Protein AF-A0A537QVV0-F1 (afdb_monomer_lite)

Structure (mmCIF, N/CA/C/O backbone):
data_AF-A0A537QVV0-F1
#
_entry.id   AF-A0A537QVV0-F1
#
loop_
_atom_site.group_PDB
_atom_site.id
_atom_site.type_symbol
_atom_site.label_atom_id
_atom_site.label_alt_id
_atom_site.label_comp_id
_atom_site.label_asym_id
_atom_site.label_entity_id
_atom_site.label_seq_id
_atom_site.pdbx_PDB_ins_code
_atom_site.Cartn_x
_atom_site.Cartn_y
_atom_site.Cartn_z
_atom_site.occupancy
_atom_site.B_iso_or_equiv
_atom_site.auth_seq_id
_atom_site.auth_comp_id
_atom_site.auth_asym_id
_atom_site.auth_atom_id
_atom_site.pdbx_PDB_model_num
ATOM 1 N N . MET A 1 1 ? -4.467 -10.739 15.023 1.00 64.50 1 MET A N 1
ATOM 2 C CA . MET A 1 1 ? -3.270 -10.918 14.174 1.00 64.50 1 MET A CA 1
ATOM 3 C C . MET A 1 1 ? -2.663 -9.549 13.959 1.00 64.50 1 MET A C 1
ATOM 5 O O . MET A 1 1 ? -3.423 -8.612 13.755 1.00 64.50 1 MET A O 1
ATOM 9 N N . THR A 1 2 ? -1.346 -9.429 14.078 1.00 87.19 2 THR A N 1
ATOM 10 C CA . THR A 1 2 ? -0.597 -8.207 13.764 1.00 87.19 2 THR A CA 1
ATOM 11 C C . THR A 1 2 ? -0.055 -8.304 12.343 1.00 87.19 2 THR A C 1
ATOM 13 O O . THR A 1 2 ? 0.313 -9.387 11.896 1.00 87.19 2 THR A O 1
ATOM 16 N N . PHE A 1 3 ? -0.043 -7.182 11.635 1.00 96.75 3 PHE A N 1
ATOM 17 C CA . PHE A 1 3 ? 0.532 -7.040 10.305 1.00 96.75 3 PHE A CA 1
ATOM 18 C C . PHE A 1 3 ? 1.965 -6.522 10.420 1.00 96.75 3 PHE A C 1
ATOM 20 O O . PHE A 1 3 ? 2.221 -5.577 11.172 1.00 96.75 3 PHE A O 1
ATOM 27 N N . ASP A 1 4 ? 2.871 -7.113 9.648 1.00 97.12 4 ASP A N 1
ATOM 28 C CA . ASP A 1 4 ? 4.286 -6.753 9.632 1.00 97.12 4 ASP A CA 1
ATOM 29 C C . ASP A 1 4 ? 4.642 -5.972 8.368 1.00 97.12 4 ASP A C 1
ATOM 31 O O . ASP A 1 4 ? 4.122 -6.224 7.281 1.00 97.12 4 ASP A O 1
ATOM 35 N N . VAL A 1 5 ? 5.565 -5.023 8.513 1.00 97.94 5 VAL A N 1
ATOM 36 C CA . VAL A 1 5 ? 6.115 -4.270 7.382 1.00 97.94 5 VAL A CA 1
ATOM 37 C C . VAL A 1 5 ? 6.980 -5.207 6.539 1.00 97.94 5 VAL A C 1
ATOM 39 O O . VAL A 1 5 ? 7.957 -5.769 7.036 1.00 97.94 5 VAL A O 1
ATOM 42 N N . LYS A 1 6 ? 6.668 -5.333 5.247 1.00 97.12 6 LYS A N 1
ATOM 43 C CA . LYS A 1 6 ? 7.510 -6.051 4.284 1.00 97.12 6 LYS A CA 1
ATOM 44 C C . LYS A 1 6 ? 8.735 -5.215 3.921 1.00 97.12 6 LYS A C 1
ATOM 46 O O . LYS A 1 6 ? 8.559 -4.029 3.660 1.00 97.12 6 LYS A O 1
ATOM 51 N N . PRO A 1 7 ? 9.939 -5.810 3.844 1.00 96.62 7 PRO A N 1
ATOM 52 C CA . PRO A 1 7 ? 11.147 -5.084 3.466 1.00 96.62 7 PRO A CA 1
ATOM 53 C C . PRO A 1 7 ? 11.040 -4.511 2.047 1.00 96.62 7 PRO A C 1
ATOM 55 O O . PRO A 1 7 ? 10.390 -5.096 1.179 1.00 96.62 7 PRO A O 1
ATOM 58 N N . MET A 1 8 ? 11.719 -3.388 1.799 1.00 95.56 8 MET A N 1
ATOM 59 C CA . MET A 1 8 ? 11.824 -2.807 0.459 1.00 95.56 8 MET A CA 1
ATOM 60 C C . MET A 1 8 ? 12.521 -3.807 -0.488 1.00 95.56 8 MET A C 1
ATOM 62 O O . MET A 1 8 ? 13.646 -4.215 -0.193 1.00 95.56 8 MET A O 1
ATOM 66 N N . PRO A 1 9 ? 11.890 -4.215 -1.606 1.00 94.62 9 PRO A N 1
ATOM 67 C CA . PRO A 1 9 ? 12.386 -5.323 -2.427 1.00 94.62 9 PRO A CA 1
ATOM 68 C C . PRO A 1 9 ? 13.434 -4.910 -3.476 1.00 94.62 9 PRO A C 1
ATOM 70 O O . PRO A 1 9 ? 13.870 -5.743 -4.266 1.00 94.62 9 PRO A O 1
ATOM 73 N N . PHE A 1 10 ? 13.836 -3.638 -3.508 1.00 95.12 10 PHE A N 1
ATOM 74 C CA . PHE A 1 10 ? 14.758 -3.077 -4.496 1.00 95.12 10 PHE A CA 1
ATOM 75 C C . PHE A 1 10 ? 15.677 -2.016 -3.872 1.00 95.12 10 PHE A C 1
ATOM 77 O O . PHE A 1 10 ? 15.410 -1.500 -2.788 1.00 95.12 10 PHE A O 1
ATOM 84 N N . ASP A 1 11 ? 16.745 -1.656 -4.587 1.00 96.75 11 ASP A N 1
ATOM 85 C CA . ASP A 1 11 ? 17.592 -0.505 -4.258 1.00 96.75 11 ASP A CA 1
ATOM 86 C C . ASP A 1 11 ? 16.921 0.794 -4.760 1.00 96.75 11 ASP A C 1
ATOM 88 O O . ASP A 1 11 ? 16.767 0.969 -5.977 1.00 96.75 11 ASP A O 1
ATOM 92 N N . PRO A 1 12 ? 16.507 1.716 -3.869 1.00 97.00 12 PRO A N 1
ATOM 93 C CA . PRO A 1 12 ? 15.782 2.927 -4.252 1.00 97.00 12 PRO A CA 1
ATOM 94 C C . PRO A 1 12 ? 16.625 3.907 -5.079 1.00 97.00 12 PRO A C 1
ATOM 96 O O . PRO A 1 12 ? 16.061 4.791 -5.719 1.00 97.00 12 PRO A O 1
ATOM 99 N N . THR A 1 13 ? 17.952 3.750 -5.114 1.00 97.38 13 THR A N 1
ATOM 100 C CA . THR A 1 13 ? 18.843 4.562 -5.958 1.00 97.38 13 THR A CA 1
ATOM 101 C C . THR A 1 13 ? 18.839 4.124 -7.425 1.00 97.38 13 THR A C 1
ATOM 103 O O . THR A 1 13 ? 19.331 4.846 -8.292 1.00 97.38 13 THR A O 1
ATOM 106 N N . LYS A 1 14 ? 18.300 2.932 -7.721 1.00 96.94 14 LYS A N 1
ATOM 107 C CA . LYS A 1 14 ? 18.346 2.310 -9.054 1.00 96.94 14 LYS A CA 1
ATOM 108 C C . LYS A 1 14 ? 17.055 2.452 -9.851 1.00 96.94 14 LYS A C 1
ATOM 110 O O . LYS A 1 14 ? 17.038 2.095 -11.025 1.00 96.94 14 LYS A O 1
ATOM 115 N N . ILE A 1 15 ? 15.984 2.957 -9.245 1.00 96.56 15 ILE A N 1
ATOM 116 C CA . ILE A 1 15 ? 14.695 3.112 -9.923 1.00 96.56 15 ILE A CA 1
ATOM 117 C C . ILE A 1 15 ? 14.732 4.348 -10.824 1.00 96.56 15 ILE A C 1
ATOM 119 O O . ILE A 1 15 ? 14.845 5.482 -10.360 1.00 96.56 15 ILE A O 1
ATOM 123 N N . LYS A 1 16 ? 14.620 4.134 -12.136 1.00 94.38 16 LYS A N 1
ATOM 124 C CA . LYS A 1 16 ? 14.586 5.220 -13.123 1.00 94.38 16 LYS A CA 1
ATOM 125 C C . LYS A 1 16 ? 13.255 5.977 -13.029 1.00 94.38 16 LYS A C 1
ATOM 127 O O . LYS A 1 16 ? 12.199 5.379 -12.856 1.00 94.38 16 LYS A O 1
ATOM 132 N N . GLY A 1 17 ? 13.302 7.305 -13.152 1.00 94.56 17 GLY A N 1
ATOM 133 C CA . GLY A 1 17 ? 12.112 8.172 -13.159 1.00 94.56 17 GLY A CA 1
ATOM 134 C C . GLY A 1 17 ? 11.551 8.555 -11.782 1.00 94.56 17 GLY A C 1
ATOM 135 O O . GLY A 1 17 ? 10.691 9.430 -11.711 1.00 94.56 17 GLY A O 1
ATOM 136 N N . LEU A 1 18 ? 12.056 7.976 -10.688 1.00 96.81 18 LEU A N 1
ATOM 137 C CA . LEU A 1 18 ? 11.676 8.318 -9.315 1.00 96.81 18 LEU A CA 1
ATOM 138 C C . LEU A 1 18 ? 12.928 8.640 -8.496 1.00 96.81 18 LEU A C 1
ATOM 140 O O . LEU A 1 18 ? 13.946 7.970 -8.611 1.00 96.81 18 LEU A O 1
ATOM 144 N N . SER A 1 19 ? 12.868 9.676 -7.658 1.00 98.00 19 SER A N 1
ATOM 145 C CA . SER A 1 19 ? 13.991 9.987 -6.763 1.00 98.00 19 SER A CA 1
ATOM 146 C C . SER A 1 19 ? 14.102 8.974 -5.616 1.00 98.00 19 SER A C 1
ATOM 148 O O . SER A 1 19 ? 13.095 8.521 -5.072 1.00 98.00 19 SER A O 1
ATOM 150 N N . GLU A 1 20 ? 15.319 8.699 -5.149 1.00 98.12 20 GLU A N 1
ATOM 151 C CA . GLU A 1 20 ? 15.531 7.890 -3.938 1.00 98.12 20 GLU A CA 1
ATOM 152 C C . GLU A 1 20 ? 14.739 8.455 -2.744 1.00 98.12 20 GLU A C 1
ATOM 154 O O . GLU A 1 20 ? 14.100 7.720 -1.988 1.00 98.12 20 GLU A O 1
ATOM 159 N N . LYS A 1 21 ? 14.718 9.787 -2.605 1.00 98.44 21 LYS A N 1
ATOM 160 C CA . LYS A 1 21 ? 14.018 10.478 -1.518 1.00 98.44 21 LYS A CA 1
ATOM 161 C C . LYS A 1 21 ? 12.509 10.231 -1.540 1.00 98.44 21 LYS A C 1
ATOM 163 O O . LYS A 1 21 ? 11.920 10.075 -0.471 1.00 98.44 21 LYS A O 1
ATOM 168 N N . ILE A 1 22 ? 11.871 10.209 -2.718 1.00 98.31 22 ILE A N 1
ATOM 169 C CA . ILE A 1 22 ? 10.429 9.937 -2.778 1.00 98.31 22 ILE A CA 1
ATOM 170 C C . ILE A 1 22 ? 10.148 8.485 -2.393 1.00 98.31 22 ILE A C 1
ATOM 172 O O . ILE A 1 22 ? 9.261 8.256 -1.583 1.00 98.31 22 ILE A O 1
ATOM 176 N N . LEU A 1 23 ? 10.952 7.527 -2.863 1.00 98.44 23 LEU A N 1
ATOM 177 C CA . LEU A 1 23 ? 10.764 6.103 -2.565 1.00 98.44 23 LEU A CA 1
ATOM 178 C C . LEU A 1 23 ? 10.982 5.784 -1.084 1.00 98.44 23 LEU A C 1
ATOM 180 O O . LEU A 1 23 ? 10.138 5.149 -0.452 1.00 98.44 23 LEU A O 1
ATOM 184 N N . THR A 1 24 ? 12.085 6.266 -0.513 1.00 98.31 24 THR A N 1
ATOM 185 C CA . THR A 1 24 ? 12.426 6.039 0.899 1.00 98.31 24 THR A CA 1
ATOM 186 C C . THR A 1 24 ? 11.419 6.703 1.835 1.00 98.31 24 THR A C 1
ATOM 188 O O . THR A 1 24 ? 10.960 6.059 2.774 1.00 98.31 24 THR A O 1
ATOM 191 N N . SER A 1 25 ? 10.995 7.942 1.558 1.00 98.38 25 SER A N 1
ATOM 192 C CA . SER A 1 25 ? 9.968 8.629 2.354 1.00 98.38 25 SER A CA 1
ATOM 193 C C . SER A 1 25 ? 8.588 7.980 2.217 1.00 98.38 25 SER A C 1
ATOM 195 O O . SER A 1 25 ? 7.908 7.764 3.219 1.00 98.38 25 SER A O 1
ATOM 197 N N . HIS A 1 26 ? 8.167 7.635 0.995 1.00 98.50 26 HIS A N 1
ATOM 198 C CA . HIS A 1 26 ? 6.874 6.990 0.740 1.00 98.50 26 HIS A CA 1
ATOM 199 C C . HIS A 1 26 ? 6.796 5.648 1.473 1.00 98.50 26 HIS A C 1
ATOM 201 O O . HIS A 1 26 ? 5.815 5.378 2.167 1.00 98.50 26 HIS A O 1
ATOM 207 N N . TYR A 1 27 ? 7.861 4.849 1.415 1.00 98.62 27 TYR A N 1
ATOM 208 C CA . TYR A 1 27 ? 7.952 3.603 2.168 1.00 98.62 27 TYR A CA 1
ATOM 209 C C . TYR A 1 27 ? 7.943 3.855 3.685 1.00 98.62 27 TYR A C 1
ATOM 211 O O . TYR A 1 27 ? 7.075 3.343 4.391 1.00 98.62 27 TYR A O 1
ATOM 219 N N . ALA A 1 28 ? 8.871 4.677 4.187 1.00 97.75 28 ALA A N 1
ATOM 220 C CA . ALA A 1 28 ? 9.126 4.827 5.619 1.00 97.75 28 ALA A CA 1
ATOM 221 C C . ALA A 1 28 ? 8.053 5.611 6.383 1.00 97.75 28 ALA A C 1
ATOM 223 O O . ALA A 1 28 ? 7.983 5.463 7.602 1.00 97.75 28 ALA A O 1
ATOM 224 N N . ASN A 1 29 ? 7.238 6.421 5.699 1.00 97.50 29 ASN A N 1
ATOM 225 C CA . ASN A 1 29 ? 6.196 7.232 6.330 1.00 97.50 29 ASN A CA 1
ATOM 226 C C . ASN A 1 29 ? 4.784 6.763 5.968 1.00 97.50 29 ASN A C 1
ATOM 228 O O . ASN A 1 29 ? 3.945 6.621 6.857 1.00 97.50 29 ASN A O 1
ATOM 232 N N . ASN A 1 30 ? 4.500 6.508 4.687 1.00 98.31 30 ASN A N 1
ATOM 233 C CA . ASN A 1 30 ? 3.127 6.226 4.261 1.00 98.31 30 ASN A CA 1
ATOM 234 C C . ASN A 1 30 ? 2.802 4.735 4.394 1.00 98.31 30 ASN A C 1
ATOM 236 O O . ASN A 1 30 ? 1.790 4.391 5.004 1.00 98.31 30 ASN A O 1
ATOM 240 N N . TYR A 1 31 ? 3.655 3.848 3.868 1.00 98.56 31 TYR A N 1
ATOM 241 C CA . TYR A 1 31 ? 3.410 2.403 3.940 1.00 98.56 31 TYR A CA 1
ATOM 242 C C . TYR A 1 31 ? 3.519 1.876 5.374 1.00 98.56 31 TYR A C 1
ATOM 244 O O . TYR A 1 31 ? 2.560 1.309 5.899 1.00 98.56 31 TYR A O 1
ATOM 252 N N . THR A 1 32 ? 4.645 2.116 6.047 1.00 98.31 32 THR A N 1
ATOM 253 C CA . THR A 1 32 ? 4.819 1.719 7.457 1.00 98.31 32 THR A CA 1
ATOM 254 C C . THR A 1 32 ? 3.769 2.377 8.360 1.00 98.31 32 THR A C 1
ATOM 256 O O . THR A 1 32 ? 3.265 1.743 9.289 1.00 98.31 32 THR A O 1
ATOM 259 N N . GLY A 1 33 ? 3.389 3.627 8.067 1.00 98.19 33 GLY A N 1
ATOM 260 C CA . GLY A 1 33 ? 2.320 4.347 8.751 1.00 98.19 33 GL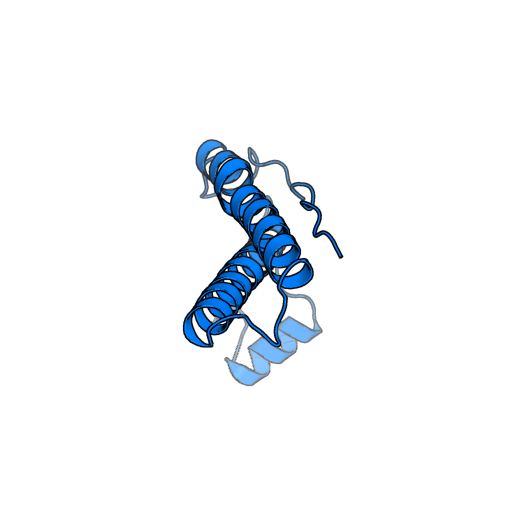Y A CA 1
ATOM 261 C C . GLY A 1 33 ? 0.966 3.659 8.590 1.00 98.19 33 GLY A C 1
ATOM 262 O O . GLY A 1 33 ? 0.240 3.518 9.574 1.00 98.19 33 GLY A O 1
ATOM 263 N N . ALA A 1 34 ? 0.648 3.163 7.391 1.00 98.38 34 ALA A N 1
ATOM 264 C CA . ALA A 1 34 ? -0.561 2.384 7.134 1.00 98.38 34 ALA A CA 1
ATOM 265 C C . ALA A 1 34 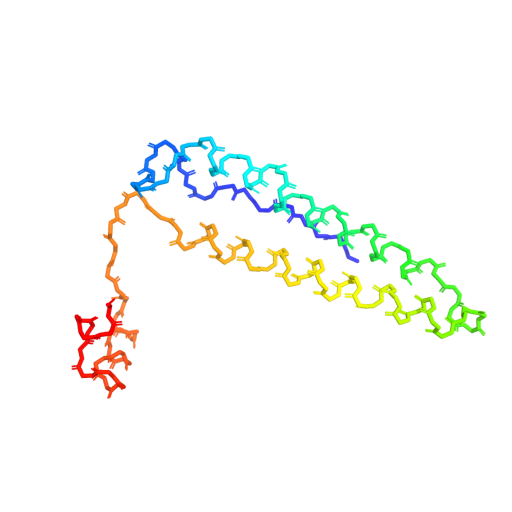? -0.575 1.062 7.916 1.00 98.38 34 ALA A C 1
ATOM 267 O O . ALA A 1 34 ? -1.580 0.762 8.560 1.00 98.38 34 ALA A O 1
ATOM 268 N N . VAL A 1 35 ? 0.540 0.321 7.934 1.00 98.62 35 VAL A N 1
ATOM 269 C CA . VAL A 1 35 ? 0.679 -0.928 8.711 1.00 98.62 35 VAL A CA 1
ATOM 270 C C . VAL A 1 35 ? 0.493 -0.660 10.207 1.00 98.62 35 VAL A C 1
ATOM 272 O O . VAL A 1 35 ? -0.320 -1.308 10.868 1.00 98.62 35 VAL A O 1
ATOM 275 N N . LYS A 1 36 ? 1.188 0.350 10.750 1.00 98.44 36 LYS A N 1
ATOM 276 C CA . LYS A 1 36 ? 1.072 0.737 12.164 1.00 98.44 36 LYS A CA 1
ATOM 277 C C . LYS A 1 36 ? -0.360 1.135 12.518 1.00 98.44 36 LYS A C 1
ATOM 279 O O . LYS A 1 36 ? -0.885 0.690 13.537 1.00 98.44 36 LYS A O 1
ATOM 284 N N . ARG A 1 37 ? -0.997 1.950 11.674 1.00 98.25 37 ARG A N 1
ATOM 285 C CA . ARG A 1 37 ? -2.383 2.385 11.859 1.00 98.25 37 ARG A CA 1
ATOM 286 C C . ARG A 1 37 ? -3.351 1.203 11.845 1.00 98.25 37 ARG A C 1
ATOM 288 O O . ARG A 1 37 ? -4.223 1.134 12.705 1.00 98.25 37 ARG A O 1
ATOM 295 N N . LEU A 1 38 ? -3.190 0.270 10.907 1.00 98.62 38 LEU A N 1
ATOM 296 C CA . LEU A 1 38 ? -4.026 -0.927 10.821 1.00 98.62 38 LEU A CA 1
ATOM 297 C C . LEU A 1 38 ? -3.912 -1.786 12.086 1.00 98.62 38 LEU A C 1
ATOM 299 O O . LEU A 1 38 ? -4.932 -2.215 12.624 1.00 98.62 38 LEU A O 1
ATOM 303 N N . ASN A 1 39 ? -2.696 -1.980 12.605 1.00 98.62 39 ASN A N 1
ATOM 304 C CA . ASN A 1 39 ? -2.479 -2.701 13.861 1.00 98.62 39 ASN A CA 1
ATOM 305 C C . ASN A 1 39 ? -3.194 -2.032 15.042 1.00 98.62 39 ASN A C 1
ATOM 307 O O . ASN A 1 39 ? -3.886 -2.710 15.795 1.00 98.62 39 ASN A O 1
ATOM 311 N N . GLN A 1 40 ? -3.102 -0.703 15.161 1.00 98.38 40 GLN A N 1
ATOM 312 C CA . GLN A 1 40 ? -3.789 0.054 16.215 1.00 98.38 40 GLN A CA 1
ATOM 313 C C . GLN A 1 40 ? -5.318 -0.054 16.122 1.00 98.38 40 GLN A C 1
ATOM 315 O O . GLN A 1 40 ? -5.990 -0.187 17.142 1.00 98.38 40 GLN A O 1
ATOM 320 N N . ILE A 1 41 ? -5.883 0.003 14.912 1.00 98.38 41 ILE A N 1
ATOM 321 C CA . ILE A 1 41 ? -7.332 -0.155 14.705 1.00 98.38 41 ILE A CA 1
ATOM 322 C C . ILE A 1 41 ? -7.766 -1.585 15.040 1.00 98.38 41 ILE A C 1
ATOM 324 O O . ILE A 1 41 ? -8.781 -1.778 15.705 1.00 98.38 41 ILE A O 1
ATOM 328 N N . THR A 1 42 ? -6.978 -2.579 14.628 1.00 97.94 42 THR A N 1
ATOM 329 C CA . THR A 1 42 ? -7.238 -3.995 14.923 1.00 97.94 42 THR A CA 1
ATOM 330 C C . THR A 1 42 ? -7.232 -4.253 16.431 1.00 97.94 42 THR A C 1
ATOM 332 O O . THR A 1 42 ? -8.106 -4.954 16.934 1.00 97.94 42 THR A O 1
ATOM 335 N N . GLU A 1 43 ? -6.294 -3.654 17.168 1.00 98.06 43 GLU A N 1
ATOM 336 C CA . GLU A 1 43 ? -6.242 -3.727 18.632 1.00 98.06 43 GLU A CA 1
ATOM 337 C C . GLU A 1 43 ? -7.477 -3.083 19.281 1.00 98.06 43 GLU A C 1
ATOM 339 O O . GLU A 1 43 ? -8.114 -3.699 20.135 1.00 98.06 43 GLU A O 1
ATOM 344 N N . GLN A 1 44 ? -7.883 -1.891 18.827 1.00 97.81 44 GLN A N 1
ATOM 345 C CA . GLN A 1 44 ? -9.099 -1.227 19.316 1.00 97.81 44 GLN A CA 1
ATOM 346 C C . GLN A 1 44 ? -10.361 -2.058 19.055 1.00 97.81 44 GLN A C 1
ATOM 348 O O . GLN A 1 44 ? -11.203 -2.194 19.939 1.00 97.81 44 GLN A O 1
ATOM 353 N N . LEU A 1 45 ? -10.486 -2.637 17.859 1.00 97.56 45 LEU A N 1
ATOM 354 C CA . LEU A 1 45 ? -11.601 -3.513 17.498 1.00 97.56 45 LEU A CA 1
ATOM 355 C C . LEU A 1 45 ? -11.607 -4.809 18.318 1.00 97.56 45 LEU A C 1
ATOM 357 O O . LEU A 1 45 ? -12.685 -5.301 18.645 1.00 97.56 45 LEU A O 1
ATOM 361 N N . ALA A 1 46 ? -10.438 -5.363 18.649 1.00 97.12 46 ALA A N 1
ATOM 362 C CA . ALA A 1 46 ? -10.318 -6.567 19.471 1.00 97.12 46 ALA A CA 1
ATOM 363 C C . ALA A 1 46 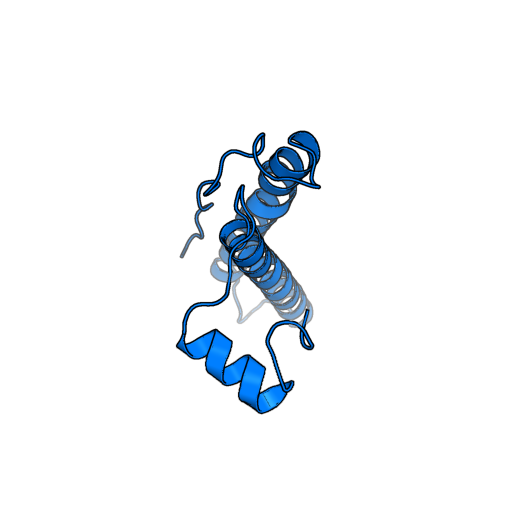? -10.669 -6.312 20.946 1.00 97.12 46 ALA A C 1
ATOM 365 O O . ALA A 1 46 ? -11.204 -7.198 21.607 1.00 97.12 46 ALA A O 1
ATOM 366 N N . GLY A 1 47 ? -10.390 -5.108 21.453 1.00 97.00 47 GLY A N 1
ATOM 367 C CA . GLY A 1 47 ? -10.713 -4.696 22.822 1.00 97.00 47 GLY A CA 1
ATOM 368 C C . GLY A 1 47 ? -12.145 -4.189 23.030 1.00 97.00 47 GLY A C 1
ATOM 369 O O . GLY A 1 47 ? -12.507 -3.842 24.154 1.00 97.00 47 GLY A O 1
ATOM 370 N N . LEU A 1 48 ? -12.959 -4.101 21.975 1.00 97.38 48 LEU A N 1
ATOM 371 C CA . LEU A 1 48 ? -14.284 -3.489 22.036 1.00 97.38 48 LEU A CA 1
ATOM 372 C C . LEU A 1 48 ? -15.342 -4.444 22.618 1.00 97.38 48 LEU A C 1
ATOM 374 O O . LEU A 1 48 ? -15.506 -5.569 22.151 1.00 97.38 48 LEU A O 1
ATOM 378 N N . ASP A 1 49 ? -16.139 -3.966 23.580 1.00 97.94 49 ASP A N 1
ATOM 379 C CA . ASP A 1 49 ? -17.373 -4.643 24.008 1.00 97.94 49 ASP A CA 1
ATOM 380 C C . ASP A 1 49 ? -18.500 -4.339 23.006 1.00 97.94 49 ASP A C 1
ATOM 382 O O . ASP A 1 49 ? -19.211 -3.335 23.116 1.00 97.94 49 ASP A O 1
ATOM 386 N N . TYR A 1 50 ? -18.658 -5.205 22.005 1.00 97.38 50 TYR A N 1
ATOM 387 C CA . TYR A 1 50 ? -19.639 -5.027 20.929 1.00 97.38 50 TYR A CA 1
ATOM 388 C C . TYR A 1 50 ? -21.097 -4.997 21.409 1.00 97.38 50 TYR A C 1
ATOM 390 O O . TYR A 1 50 ? -21.940 -4.448 20.705 1.00 97.38 50 TYR A O 1
ATOM 398 N N . ALA A 1 51 ? -21.410 -5.541 22.591 1.00 97.88 51 ALA A N 1
ATOM 399 C CA . ALA A 1 51 ? -22.766 -5.492 23.139 1.00 97.88 51 ALA A CA 1
ATOM 400 C C . ALA A 1 51 ? -23.128 -4.100 23.686 1.00 97.88 51 ALA A C 1
ATOM 402 O O . ALA A 1 51 ? -24.308 -3.776 23.815 1.00 97.88 51 ALA A O 1
ATOM 403 N N . LYS A 1 52 ? -22.122 -3.276 24.009 1.00 98.00 52 LYS A N 1
ATOM 404 C CA . LYS A 1 52 ? -22.301 -1.930 24.581 1.00 98.00 52 LYS A CA 1
ATOM 405 C C . LYS A 1 52 ? -21.852 -0.805 23.657 1.00 98.00 52 LYS A C 1
ATOM 407 O O . LYS A 1 52 ? -22.257 0.339 23.852 1.00 98.00 52 LYS A O 1
ATOM 412 N N . ALA A 1 53 ? -20.993 -1.099 22.686 1.00 98.06 53 ALA A N 1
ATOM 413 C CA . ALA A 1 53 ? -20.442 -0.094 21.794 1.00 98.06 53 ALA A CA 1
ATOM 414 C C . ALA A 1 53 ? -21.535 0.533 20.903 1.00 98.06 53 ALA A C 1
ATOM 416 O O . ALA A 1 53 ? -22.272 -0.190 20.229 1.00 98.06 53 ALA A O 1
ATOM 417 N N . PRO A 1 54 ? -21.631 1.875 20.833 1.00 98.31 54 PRO A N 1
ATOM 418 C CA . PRO A 1 54 ? -22.547 2.534 19.910 1.00 98.31 54 PRO A CA 1
ATOM 419 C C . PRO A 1 54 ? -22.239 2.173 18.453 1.00 98.31 54 PRO A C 1
ATOM 421 O O . PRO A 1 54 ? -21.078 2.142 18.040 1.00 98.31 54 PRO A O 1
ATOM 424 N N . GLY A 1 55 ? -23.277 1.985 17.635 1.00 98.06 55 GLY A N 1
ATOM 425 C CA . GLY A 1 55 ? -23.113 1.570 16.236 1.00 98.06 55 GLY A CA 1
ATOM 426 C C . GLY A 1 55 ? -22.234 2.508 15.397 1.00 98.06 55 GLY A C 1
ATOM 427 O O . GLY A 1 55 ? -21.480 2.041 14.545 1.00 98.06 55 GLY A O 1
ATOM 428 N N . TYR A 1 56 ? -22.259 3.820 15.668 1.00 98.25 56 TYR A N 1
ATOM 429 C CA . TYR A 1 56 ? -21.410 4.786 14.960 1.00 98.25 56 TYR A CA 1
ATOM 430 C C . TYR A 1 56 ? -19.915 4.589 15.253 1.00 98.25 56 TYR A C 1
ATOM 432 O O . TYR A 1 56 ? -19.090 4.824 14.373 1.00 98.25 56 TYR A O 1
ATOM 440 N N . LEU A 1 57 ? -19.557 4.129 16.458 1.00 98.38 57 LEU A N 1
ATOM 441 C CA . LEU A 1 57 ? -18.169 3.865 16.835 1.00 98.38 57 LEU A CA 1
ATOM 442 C C . LEU A 1 57 ? -17.643 2.640 16.086 1.00 98.38 57 LEU A C 1
ATOM 444 O O . LEU A 1 57 ? -16.577 2.699 15.477 1.00 98.38 57 LEU A O 1
ATOM 448 N N . ILE A 1 58 ? -18.430 1.560 16.074 1.00 98.44 58 ILE A N 1
ATOM 449 C CA . ILE A 1 58 ? -18.107 0.344 15.317 1.00 98.44 58 ILE A CA 1
ATOM 450 C C . ILE A 1 58 ? -17.960 0.687 13.830 1.00 98.44 58 ILE A C 1
ATOM 452 O O . ILE A 1 58 ? -16.976 0.305 13.198 1.00 98.44 58 ILE A O 1
ATOM 456 N N . ASN A 1 59 ? -18.908 1.448 13.271 1.00 98.56 59 ASN A N 1
ATOM 457 C CA . ASN A 1 59 ? -18.864 1.855 11.870 1.00 98.56 59 ASN A CA 1
ATOM 458 C C . ASN A 1 59 ? -17.611 2.682 11.549 1.00 98.56 59 ASN A C 1
ATOM 460 O O . ASN A 1 59 ? -16.944 2.401 10.556 1.00 98.56 59 ASN A O 1
ATOM 464 N N . GLY A 1 60 ? -17.266 3.651 12.402 1.00 98.62 60 GLY A N 1
ATOM 465 C CA . GLY A 1 60 ? -16.056 4.456 12.254 1.00 98.62 60 GLY A CA 1
ATOM 466 C C . GLY A 1 60 ? -14.793 3.595 12.227 1.00 98.62 60 GLY A C 1
ATOM 467 O O . GLY A 1 60 ? -14.028 3.664 11.268 1.00 98.62 60 GLY A O 1
ATOM 468 N N . LEU A 1 61 ? -14.615 2.716 13.218 1.00 98.50 61 LEU A N 1
ATOM 469 C CA . LEU A 1 61 ? -13.439 1.843 13.297 1.00 98.50 61 LEU A CA 1
ATOM 470 C C . LEU A 1 61 ? -13.331 0.893 12.099 1.00 98.50 61 LEU A C 1
ATOM 472 O O . LEU A 1 61 ? -12.252 0.756 11.532 1.00 98.50 61 LEU A O 1
ATOM 476 N N . LYS A 1 62 ? -14.435 0.277 11.660 1.00 98.50 62 LYS A N 1
ATOM 477 C CA . LYS A 1 62 ? -14.421 -0.628 10.497 1.00 98.50 62 LYS A CA 1
ATOM 478 C C . LYS A 1 62 ? -14.159 0.100 9.176 1.00 98.50 62 LYS A C 1
ATOM 480 O O . LYS A 1 62 ? -13.514 -0.465 8.296 1.00 98.50 62 LYS A O 1
ATOM 485 N N . ARG A 1 63 ? -14.614 1.348 9.020 1.00 98.75 63 ARG A N 1
ATOM 486 C CA . ARG A 1 63 ? -14.265 2.171 7.848 1.00 98.75 63 ARG A CA 1
ATOM 487 C C . ARG A 1 63 ? -12.777 2.500 7.827 1.00 98.75 63 ARG A C 1
ATOM 489 O O . ARG A 1 63 ? -12.152 2.390 6.776 1.00 98.75 63 ARG A O 1
ATOM 496 N N . GLU A 1 64 ? -12.211 2.864 8.974 1.00 98.56 64 GLU A N 1
ATOM 497 C CA . GLU A 1 64 ? -10.778 3.145 9.061 1.00 98.56 64 GLU A CA 1
ATOM 498 C C . GLU A 1 64 ? -9.922 1.892 8.882 1.00 98.56 64 GLU A C 1
ATOM 500 O O . GLU A 1 64 ? -8.874 1.965 8.243 1.00 98.56 64 GLU A O 1
ATOM 505 N N . GLU A 1 65 ? -10.379 0.741 9.379 1.00 98.44 65 GLU A N 1
ATOM 506 C CA . GLU A 1 65 ? -9.738 -0.550 9.127 1.00 98.44 65 GLU A CA 1
ATOM 507 C C . GLU A 1 65 ? -9.672 -0.824 7.620 1.00 98.44 65 GLU A C 1
ATOM 509 O O . GLU A 1 65 ? -8.585 -1.043 7.097 1.00 98.44 65 GLU A O 1
ATOM 514 N N . LEU A 1 66 ? -10.795 -0.696 6.898 1.00 98.56 66 LEU A N 1
ATOM 515 C CA . LEU A 1 66 ? -10.839 -0.870 5.443 1.00 98.56 66 LEU A CA 1
ATOM 516 C C . LEU A 1 66 ? -9.853 0.061 4.717 1.00 98.56 66 LEU A C 1
ATOM 518 O O . LEU A 1 66 ? -9.123 -0.377 3.827 1.00 98.56 66 LEU A O 1
ATOM 522 N N . ILE A 1 67 ? -9.811 1.342 5.095 1.00 98.62 67 ILE A N 1
ATOM 523 C CA . ILE A 1 67 ? -8.897 2.325 4.496 1.00 98.62 67 ILE A CA 1
ATOM 524 C C . ILE A 1 67 ? -7.435 1.943 4.764 1.00 98.62 67 ILE A C 1
ATOM 526 O O . ILE A 1 67 ? -6.611 1.978 3.848 1.00 98.62 67 ILE A O 1
ATOM 530 N N . ALA A 1 68 ? -7.099 1.567 6.000 1.00 98.50 68 ALA A N 1
ATOM 531 C CA . ALA A 1 68 ? -5.738 1.202 6.377 1.00 98.50 68 ALA A CA 1
ATOM 532 C C . ALA A 1 68 ? -5.292 -0.118 5.721 1.00 98.50 68 ALA A C 1
ATOM 534 O O . ALA A 1 68 ? -4.169 -0.192 5.224 1.00 98.50 68 ALA A O 1
ATOM 535 N N . THR A 1 69 ? -6.177 -1.117 5.637 1.00 98.56 69 THR A N 1
ATOM 536 C CA . THR A 1 69 ? -5.933 -2.378 4.921 1.00 98.56 69 THR A CA 1
ATOM 537 C C . THR A 1 69 ? -5.687 -2.137 3.438 1.00 98.56 69 THR A C 1
ATOM 539 O O . THR A 1 69 ? -4.683 -2.612 2.910 1.00 98.56 69 THR A O 1
ATOM 542 N N . ASN A 1 70 ? -6.542 -1.354 2.775 1.00 98.56 70 ASN A N 1
ATOM 543 C CA . ASN A 1 70 ? -6.349 -1.015 1.366 1.00 98.56 70 ASN A CA 1
ATOM 544 C C . ASN A 1 70 ? -5.028 -0.278 1.152 1.00 98.56 70 ASN A C 1
ATOM 546 O O . ASN A 1 70 ? -4.284 -0.614 0.236 1.00 98.56 70 ASN A O 1
ATOM 550 N N . SER A 1 71 ? -4.706 0.688 2.016 1.00 98.44 71 SER A N 1
ATOM 551 C CA . SER A 1 71 ? -3.433 1.402 1.939 1.00 98.44 71 SER A CA 1
ATOM 552 C C . SER A 1 71 ? -2.251 0.440 2.060 1.00 98.44 71 SER A C 1
ATOM 554 O O . SER A 1 71 ? -1.391 0.438 1.185 1.00 98.44 71 SER A O 1
ATOM 556 N N . MET A 1 72 ? -2.221 -0.429 3.074 1.00 98.56 72 MET A N 1
ATOM 557 C CA . MET A 1 72 ? -1.156 -1.423 3.237 1.00 98.56 72 MET A CA 1
ATOM 558 C C . MET A 1 72 ? -0.999 -2.296 1.984 1.00 98.56 72 MET A C 1
ATOM 560 O O . MET A 1 72 ? 0.086 -2.338 1.410 1.00 98.56 72 MET A O 1
ATOM 564 N N . ILE A 1 73 ? -2.076 -2.941 1.525 1.00 98.38 73 ILE A N 1
ATOM 565 C CA . ILE A 1 73 ? -2.030 -3.878 0.391 1.00 98.38 73 ILE A CA 1
ATOM 566 C C . ILE A 1 73 ? -1.588 -3.171 -0.895 1.00 98.38 73 ILE A C 1
ATOM 568 O O . ILE A 1 73 ? -0.737 -3.684 -1.618 1.00 98.38 73 ILE A O 1
ATOM 572 N N . LEU A 1 74 ? -2.130 -1.985 -1.184 1.00 98.62 74 LEU A N 1
ATOM 573 C CA . LEU A 1 74 ? -1.790 -1.253 -2.404 1.00 98.62 74 LEU A CA 1
ATOM 574 C C . LEU A 1 74 ? -0.331 -0.790 -2.409 1.00 98.62 74 LEU A C 1
ATOM 576 O O . LEU A 1 74 ? 0.312 -0.849 -3.454 1.00 98.62 74 LEU A O 1
ATOM 580 N N . HIS A 1 75 ? 0.217 -0.381 -1.261 1.00 98.75 75 HIS A N 1
ATOM 581 C CA . HIS A 1 75 ? 1.640 -0.059 -1.162 1.00 98.75 75 HIS A CA 1
ATOM 582 C C . HIS A 1 75 ? 2.520 -1.298 -1.344 1.00 98.75 75 HIS A C 1
ATOM 584 O O . HIS A 1 75 ? 3.540 -1.218 -2.021 1.00 98.75 75 HIS A O 1
ATOM 590 N N . GLU A 1 76 ? 2.131 -2.447 -0.790 1.00 98.31 76 GLU A N 1
ATOM 591 C CA . GLU A 1 76 ? 2.874 -3.695 -0.993 1.00 98.31 76 GLU A CA 1
ATOM 592 C C . GLU A 1 76 ? 2.919 -4.100 -2.466 1.00 98.31 76 GLU A C 1
ATOM 594 O O . GLU A 1 76 ? 3.989 -4.435 -2.970 1.00 98.31 76 GLU A O 1
ATOM 599 N N . VAL A 1 77 ? 1.785 -4.020 -3.169 1.00 98.12 77 VAL A N 1
ATOM 600 C CA . VAL A 1 77 ? 1.720 -4.285 -4.614 1.00 98.12 77 VAL A CA 1
ATOM 601 C C . VAL A 1 77 ? 2.539 -3.255 -5.394 1.00 98.12 77 VAL A C 1
ATOM 603 O O . VAL A 1 77 ? 3.290 -3.632 -6.289 1.00 98.12 77 VAL A O 1
ATOM 606 N N . TYR A 1 78 ? 2.446 -1.972 -5.032 1.00 97.88 78 TYR A N 1
ATOM 607 C CA . TYR A 1 78 ? 3.220 -0.900 -5.660 1.00 97.88 78 TYR A CA 1
ATOM 608 C C . TYR A 1 78 ? 4.727 -1.155 -5.557 1.00 97.88 78 TYR A C 1
ATOM 610 O O . TYR A 1 78 ? 5.414 -1.165 -6.574 1.00 97.88 78 TYR A O 1
ATOM 618 N N . PHE A 1 79 ? 5.243 -1.421 -4.354 1.00 98.00 79 PHE A N 1
ATOM 619 C CA . PHE A 1 79 ? 6.673 -1.663 -4.164 1.00 98.00 79 PHE A CA 1
ATOM 620 C C . PHE A 1 79 ? 7.134 -2.986 -4.783 1.00 98.00 79 PHE A C 1
ATOM 622 O O . PHE A 1 79 ? 8.236 -3.040 -5.322 1.00 98.00 79 PHE A O 1
ATOM 629 N N . ALA A 1 80 ? 6.305 -4.033 -4.765 1.00 96.06 80 ALA A N 1
ATOM 630 C CA . ALA A 1 80 ? 6.615 -5.290 -5.447 1.00 96.06 80 ALA A CA 1
ATOM 631 C C . ALA A 1 80 ? 6.658 -5.149 -6.981 1.00 96.06 80 ALA A C 1
ATOM 633 O O . ALA A 1 80 ? 7.323 -5.939 -7.646 1.00 96.06 80 ALA A O 1
ATOM 634 N N . GLY A 1 81 ? 5.957 -4.157 -7.541 1.00 94.19 81 GLY A N 1
ATOM 635 C CA . GLY A 1 81 ? 5.920 -3.879 -8.977 1.00 94.19 81 GLY A CA 1
ATOM 636 C C . GLY A 1 81 ? 7.074 -3.018 -9.504 1.00 94.19 81 GLY A C 1
ATOM 637 O O . GLY A 1 81 ? 7.153 -2.807 -10.713 1.00 94.19 81 GLY A O 1
ATOM 638 N N . LEU A 1 82 ? 7.956 -2.506 -8.639 1.00 95.50 82 LEU A N 1
ATOM 639 C CA . LEU A 1 82 ? 9.085 -1.664 -9.042 1.00 95.50 82 LEU A CA 1
ATOM 640 C C . LEU A 1 82 ? 10.365 -2.482 -9.247 1.00 95.50 82 LEU A C 1
ATOM 642 O O . LEU A 1 82 ? 10.685 -3.387 -8.479 1.00 95.50 82 LEU A O 1
ATOM 646 N N . GLY A 1 83 ? 11.136 -2.100 -10.264 1.00 93.38 83 GLY A N 1
ATOM 647 C CA . GLY A 1 83 ? 12.436 -2.680 -10.581 1.00 93.38 83 GLY A CA 1
ATOM 648 C C . GLY A 1 83 ? 13.354 -1.668 -11.276 1.00 93.38 83 GLY A C 1
ATOM 649 O O . GLY A 1 83 ? 12.878 -0.648 -11.776 1.00 93.38 83 GLY A O 1
ATOM 650 N N . PRO A 1 84 ? 14.676 -1.914 -11.286 1.00 91.25 84 PRO A N 1
ATOM 651 C CA . PRO A 1 84 ? 15.658 -0.968 -11.824 1.00 91.25 84 PRO A CA 1
ATOM 652 C C . PRO A 1 84 ? 15.630 -0.864 -13.354 1.00 91.25 84 PRO A C 1
ATOM 654 O O . PRO A 1 84 ? 15.996 0.164 -13.924 1.00 91.25 84 PRO A O 1
ATOM 657 N N . GLU A 1 85 ? 15.196 -1.933 -14.016 1.00 88.56 85 GLU A N 1
ATOM 658 C CA . GLU A 1 85 ? 15.126 -2.031 -15.465 1.00 88.56 85 GLU A CA 1
ATOM 659 C C . GLU A 1 85 ? 13.695 -2.283 -15.915 1.00 88.56 85 GLU A C 1
ATOM 661 O O . GLU A 1 85 ? 12.883 -2.871 -15.196 1.00 88.56 85 GLU A O 1
ATOM 666 N N . GLU A 1 86 ? 13.401 -1.834 -17.131 1.00 85.56 86 GLU A N 1
ATOM 667 C CA . GLU A 1 86 ? 12.141 -2.141 -17.784 1.00 85.56 86 GLU A CA 1
ATOM 668 C C . GLU A 1 86 ? 12.010 -3.657 -17.965 1.00 85.56 86 GLU A C 1
ATOM 670 O O . GLU A 1 86 ? 12.929 -4.329 -18.438 1.00 85.56 86 GLU A O 1
ATOM 675 N N . SER A 1 87 ? 10.851 -4.198 -17.601 1.00 88.69 87 SER A N 1
ATOM 676 C CA . SER A 1 87 ? 10.524 -5.606 -17.794 1.00 88.69 87 SER A CA 1
ATOM 677 C C . SER A 1 87 ? 9.387 -5.768 -18.801 1.00 88.69 87 SER A C 1
ATOM 679 O O . SER A 1 87 ? 8.595 -4.855 -19.054 1.00 8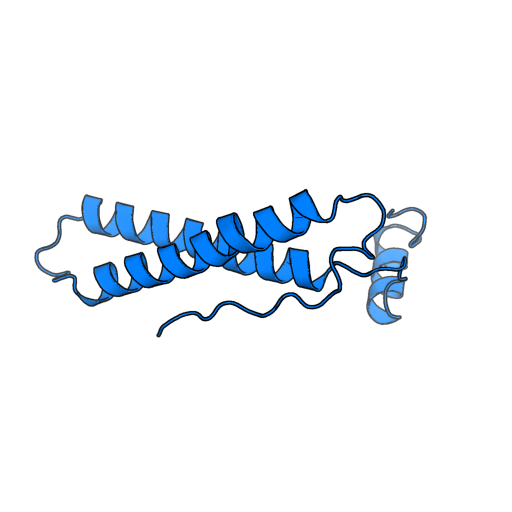8.69 87 SER A O 1
ATOM 681 N N . ARG A 1 88 ? 9.318 -6.958 -19.401 1.00 91.50 88 ARG A N 1
ATOM 682 C CA . ARG A 1 88 ? 8.179 -7.395 -20.213 1.00 91.50 88 ARG A CA 1
ATOM 683 C C . ARG A 1 88 ? 7.309 -8.360 -19.405 1.00 91.50 88 ARG A C 1
ATOM 685 O O . ARG A 1 88 ? 7.839 -9.072 -18.548 1.00 91.50 88 ARG A O 1
ATOM 692 N N . PRO A 1 89 ? 5.993 -8.411 -19.674 1.00 94.69 89 PRO A N 1
ATOM 693 C CA . PRO A 1 89 ? 5.118 -9.390 -19.046 1.00 94.69 89 PRO A CA 1
ATOM 694 C C . PRO A 1 89 ? 5.582 -10.815 -19.369 1.00 94.69 89 PRO A C 1
ATOM 696 O O . PRO A 1 89 ? 6.081 -11.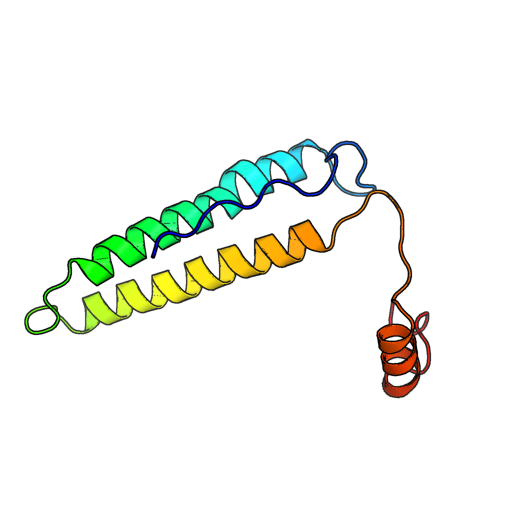088 -20.461 1.00 94.69 89 PRO A O 1
ATOM 699 N N . GLY A 1 90 ? 5.387 -11.736 -18.423 1.00 95.56 90 GLY A N 1
ATOM 700 C CA . GLY A 1 90 ? 5.573 -13.164 -18.684 1.00 95.56 90 GLY A CA 1
ATOM 701 C C . GLY A 1 90 ? 4.564 -13.696 -19.717 1.00 95.56 90 GLY A C 1
ATOM 702 O O . GLY A 1 90 ? 3.555 -13.031 -19.967 1.00 95.56 90 GLY A O 1
ATOM 703 N N . PRO A 1 91 ? 4.779 -14.904 -20.278 1.00 96.50 91 PRO A N 1
ATOM 704 C CA . PRO A 1 91 ? 4.025 -15.405 -21.434 1.00 96.50 91 PRO A CA 1
ATOM 705 C C . PRO A 1 91 ? 2.503 -15.342 -21.267 1.00 96.50 91 PRO A C 1
ATOM 707 O O . PRO A 1 91 ? 1.819 -14.759 -22.095 1.00 96.50 91 PRO A O 1
ATOM 710 N N . ALA A 1 92 ? 1.977 -15.823 -20.136 1.00 97.94 92 ALA A N 1
ATOM 711 C CA . ALA A 1 92 ? 0.535 -15.831 -19.885 1.00 97.94 92 ALA A CA 1
ATOM 712 C C . ALA A 1 92 ? -0.091 -14.423 -19.860 1.00 97.94 92 ALA A C 1
ATOM 714 O O . ALA A 1 92 ? -1.210 -14.233 -20.334 1.00 97.94 92 ALA A O 1
ATOM 715 N N . LEU A 1 93 ? 0.622 -13.430 -19.314 1.00 96.81 93 LEU A N 1
ATOM 716 C CA . LEU A 1 93 ? 0.143 -12.049 -19.303 1.00 96.81 93 LEU A CA 1
ATOM 717 C C . LEU A 1 93 ? 0.307 -11.405 -20.686 1.00 96.81 93 LEU A C 1
ATOM 719 O O . LEU A 1 93 ? -0.587 -10.686 -21.117 1.00 96.81 93 LEU A O 1
ATOM 723 N N . ALA A 1 94 ? 1.397 -11.691 -21.401 1.00 96.88 94 ALA A N 1
ATOM 724 C CA . ALA A 1 94 ? 1.591 -11.219 -22.770 1.00 96.88 94 ALA A CA 1
ATOM 725 C C . ALA A 1 94 ? 0.474 -11.718 -23.708 1.00 96.88 94 ALA A C 1
ATOM 727 O O . ALA A 1 94 ? -0.098 -10.919 -24.448 1.00 96.88 94 ALA A O 1
ATOM 728 N N . ASP A 1 95 ? 0.104 -12.998 -23.610 1.00 97.88 95 ASP A N 1
ATOM 729 C CA . ASP A 1 95 ? -0.985 -13.601 -24.386 1.00 97.88 95 ASP A CA 1
ATOM 730 C C . ASP A 1 95 ? -2.342 -12.965 -24.054 1.00 97.88 95 ASP A C 1
ATOM 732 O O . ASP A 1 95 ? -3.135 -12.668 -24.949 1.00 97.88 95 ASP A O 1
ATOM 736 N N . ALA A 1 96 ? -2.610 -12.712 -22.767 1.00 98.31 96 ALA A N 1
ATOM 737 C CA . ALA A 1 96 ? -3.830 -12.032 -22.340 1.00 98.31 96 ALA A CA 1
ATOM 738 C C . ALA A 1 96 ? -3.904 -10.598 -22.888 1.00 98.31 96 ALA A C 1
ATOM 740 O O . ALA A 1 96 ? -4.942 -10.194 -23.408 1.00 98.31 96 ALA A O 1
ATOM 741 N N . LEU A 1 97 ? -2.795 -9.852 -22.836 1.00 98.19 97 LEU A N 1
ATOM 742 C CA . LEU A 1 97 ? -2.731 -8.491 -23.367 1.00 98.19 97 LEU A CA 1
ATOM 743 C C . LEU A 1 97 ? -2.915 -8.461 -24.889 1.00 98.19 97 LEU A C 1
ATOM 745 O O . LEU A 1 97 ? -3.659 -7.627 -25.394 1.00 98.19 97 LEU A O 1
ATOM 749 N N . ALA A 1 98 ? -2.303 -9.394 -25.622 1.00 97.56 98 ALA A N 1
ATOM 750 C CA . ALA A 1 98 ? -2.492 -9.499 -27.066 1.00 97.56 98 ALA A CA 1
ATOM 751 C C . ALA A 1 98 ? -3.944 -9.833 -27.440 1.00 97.56 98 ALA A C 1
ATOM 753 O O . ALA A 1 98 ? -4.490 -9.244 -28.370 1.00 97.56 98 ALA A O 1
ATOM 754 N N . ARG A 1 99 ? -4.596 -10.735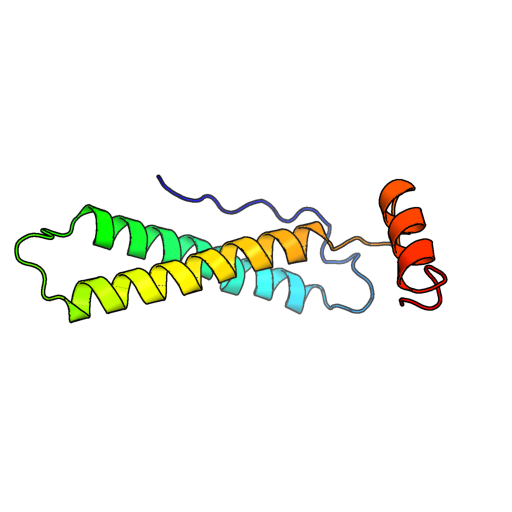 -26.697 1.00 98.06 99 ARG A N 1
ATOM 755 C CA . ARG A 1 99 ? -6.004 -11.086 -26.922 1.00 98.06 99 ARG A CA 1
ATOM 756 C C . ARG A 1 99 ? -6.944 -9.903 -26.680 1.00 98.06 99 ARG A C 1
ATOM 758 O O . ARG A 1 99 ? -7.837 -9.678 -27.491 1.00 98.06 99 ARG A O 1
ATOM 765 N N . ASP A 1 100 ? -6.758 -9.180 -25.575 1.00 98.25 100 ASP A N 1
ATOM 766 C CA . ASP A 1 100 ? -7.735 -8.186 -25.107 1.00 98.25 100 ASP A CA 1
ATOM 767 C C . ASP A 1 100 ? -7.463 -6.772 -25.657 1.00 98.25 100 ASP A C 1
ATOM 769 O O . ASP A 1 100 ? -8.393 -5.979 -25.799 1.00 98.25 100 ASP A O 1
ATOM 773 N N . PHE A 1 101 ? -6.208 -6.462 -26.005 1.00 97.94 101 PHE A N 1
ATOM 774 C CA . PHE A 1 101 ? -5.769 -5.135 -26.461 1.00 97.94 101 PHE A CA 1
ATOM 775 C C . PHE A 1 101 ? -5.060 -5.150 -27.829 1.00 97.94 101 PHE A C 1
ATOM 777 O O . PHE A 1 101 ? -4.638 -4.105 -28.317 1.00 97.94 101 PHE A O 1
ATOM 784 N N . GLY A 1 102 ? -4.915 -6.313 -28.473 1.00 97.56 102 GLY A N 1
ATOM 785 C CA . GLY A 1 102 ? -4.283 -6.477 -29.790 1.00 97.56 102 GLY A CA 1
ATOM 786 C C . GLY A 1 102 ? -2.764 -6.679 -29.744 1.00 97.56 102 GLY A C 1
ATOM 787 O O . GLY A 1 102 ? -2.235 -7.504 -30.488 1.00 97.56 102 GLY A O 1
ATOM 788 N N . SER A 1 103 ? -2.048 -5.980 -28.859 1.00 95.56 103 SER A N 1
ATOM 789 C CA . SER A 1 103 ? -0.642 -6.263 -28.534 1.00 95.56 103 SER A CA 1
ATOM 790 C C . SER A 1 103 ? -0.229 -5.642 -27.195 1.00 95.56 103 SER A C 1
ATOM 792 O O . SER A 1 103 ? -0.939 -4.806 -26.636 1.00 95.56 103 SER A O 1
ATOM 794 N N . PHE A 1 104 ? 0.949 -6.019 -26.686 1.00 93.88 104 PHE A N 1
ATOM 795 C CA . PHE A 1 104 ? 1.544 -5.377 -25.507 1.00 93.88 104 PHE A CA 1
ATOM 796 C C . PHE A 1 104 ? 1.834 -3.888 -25.748 1.00 93.88 104 PHE A C 1
ATOM 798 O O . PHE A 1 104 ? 1.627 -3.055 -24.872 1.00 93.88 104 PHE A O 1
ATOM 805 N N . GLU A 1 105 ? 2.295 -3.560 -26.950 1.00 94.69 105 GLU A N 1
ATOM 806 C CA . GLU A 1 105 ? 2.641 -2.210 -27.379 1.00 94.69 105 GLU A CA 1
ATOM 807 C C . GLU A 1 105 ? 1.408 -1.309 -27.532 1.00 94.69 105 GLU A C 1
ATOM 809 O O . GLU A 1 105 ? 1.526 -0.114 -27.303 1.00 94.69 105 GLU A O 1
ATOM 814 N N . TRP A 1 106 ? 0.240 -1.861 -27.884 1.00 96.00 106 TRP A N 1
ATOM 815 C CA . TRP A 1 106 ? -1.027 -1.116 -27.913 1.00 96.00 106 TRP A CA 1
ATOM 816 C C . TRP A 1 106 ? -1.629 -0.889 -26.524 1.00 96.00 106 TRP A C 1
ATOM 818 O O . TRP A 1 106 ? -2.355 0.081 -26.323 1.00 96.00 106 TRP A O 1
ATOM 828 N N . TRP A 1 107 ? -1.366 -1.793 -25.581 1.00 96.25 107 TRP A N 1
ATOM 829 C CA . TRP A 1 107 ? -1.833 -1.664 -24.202 1.00 96.25 107 TRP A CA 1
ATOM 830 C C . TRP A 1 107 ? -1.068 -0.595 -23.403 1.00 96.25 107 TRP A C 1
ATOM 832 O O . TRP A 1 107 ? -1.658 0.042 -22.529 1.00 96.25 107 TRP A O 1
ATOM 842 N N . ARG A 1 108 ? 0.236 -0.447 -23.663 1.00 90.19 108 ARG A N 1
ATOM 843 C CA . ARG A 1 108 ? 1.139 0.466 -22.948 1.00 90.19 108 ARG A CA 1
ATOM 844 C C . ARG A 1 108 ? 0.903 1.930 -23.321 1.00 90.19 108 ARG A C 1
ATOM 846 O O . ARG A 1 108 ? 1.003 2.765 -22.393 1.00 90.19 108 ARG A O 1
#

Secondary structure (DSSP, 8-state):
----PPPP-S-TTS-TTS-HHHHHHIIIIIIHHHHHHHHHHHHHHHT--TTTS-HHHHHHHHHHHHHHHHHHHHHHHHHHT--SS--PPPHHHHHHHHHHHSSHHHH-

Sequence (108 aa):
MTFDVKPMPFDPTKIKGLSEKILTSHYANNYTGAVKRLNQITEQLAGLDYAKAPGYLINGLKREELIATNSMILHEVYFAGLGPEESRPGPALADALARDFGSFEWWR

Foldseek 3Di:
DADDQDDQPADLPLFPPDHSVCVCCCRVPQQVVLSVQLRVLVVVVVPDPPVPDDPVVVVVSVVSNVVSVCSNVVVVVVSVPTDNDDDDDDPVVQVVCCVPQVGPVSVD

pLDDT: mean 96.66, std 3.98, range [64.5, 98.75]

Radius of gyration: 19.25 Å; chains: 1; bounding box: 42×26×54 Å